Protein AF-A0A1X1WFR3-F1 (afdb_monomer_lite)

Secondary structure (DSSP, 8-state):
--EEEEEEE-TTSSS-EEEEEETTEEEEEETTTEEEE---TTT-SS-THHHHHHTTS-GGGTT---

Radius of gyration: 11.91 Å; chains: 1; bounding box: 30×19×35 Å

Structure (mmCIF, N/CA/C/O backbone):
data_AF-A0A1X1WFR3-F1
#
_entry.id   AF-A0A1X1WFR3-F1
#
loop_
_atom_site.group_PDB
_atom_site.id
_atom_site.type_symbol
_atom_site.label_atom_id
_atom_site.label_alt_id
_atom_site.label_comp_id
_atom_site.label_asym_id
_atom_site.label_entity_id
_atom_site.label_seq_id
_atom_site.pdbx_PDB_ins_code
_atom_site.Cartn_x
_atom_site.Cartn_y
_atom_site.Cartn_z
_atom_site.occupancy
_atom_site.B_iso_or_equiv
_atom_site.auth_seq_id
_atom_site.auth_comp_id
_atom_site.auth_asym_id
_atom_site.auth_atom_id
_atom_site.pdbx_PDB_model_num
ATOM 1 N N . MET A 1 1 ? -8.314 -9.768 7.909 1.00 79.81 1 MET A N 1
ATOM 2 C CA . MET A 1 1 ? -7.693 -8.824 6.975 1.00 79.81 1 MET A CA 1
ATOM 3 C C . MET A 1 1 ? -8.074 -9.175 5.546 1.00 79.81 1 MET A C 1
ATOM 5 O O . MET A 1 1 ? -7.665 -10.215 5.035 1.00 79.81 1 MET A O 1
ATOM 9 N N . LYS A 1 2 ? -8.920 -8.354 4.933 1.00 87.00 2 LYS A N 1
ATOM 10 C CA . LYS A 1 2 ? -9.351 -8.462 3.539 1.00 87.00 2 LYS A CA 1
ATOM 11 C C . LYS A 1 2 ? -8.539 -7.468 2.713 1.00 87.00 2 LYS A C 1
ATOM 13 O O . LYS A 1 2 ? -8.558 -6.281 3.015 1.00 87.00 2 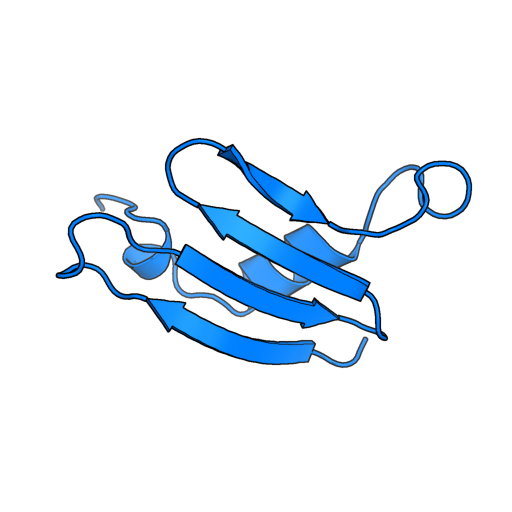LYS A O 1
ATOM 18 N N . ILE A 1 3 ? -7.831 -7.961 1.700 1.00 89.69 3 ILE A N 1
ATOM 19 C CA . ILE A 1 3 ? -6.994 -7.153 0.806 1.00 89.69 3 ILE A CA 1
ATOM 20 C C . ILE A 1 3 ? -7.650 -7.088 -0.572 1.00 89.69 3 ILE A C 1
ATOM 22 O O . ILE A 1 3 ? -7.947 -8.120 -1.173 1.00 89.69 3 ILE A O 1
ATOM 26 N N . GLU A 1 4 ? -7.817 -5.879 -1.094 1.00 90.56 4 GLU A N 1
ATOM 27 C CA . GLU A 1 4 ? -8.349 -5.612 -2.426 1.00 90.56 4 GLU A CA 1
ATOM 28 C C . GLU A 1 4 ? -7.366 -4.719 -3.191 1.00 90.56 4 GLU A C 1
ATOM 30 O O . GLU A 1 4 ? -7.235 -3.530 -2.913 1.00 90.56 4 GLU A O 1
ATOM 35 N N . ILE A 1 5 ? -6.642 -5.286 -4.159 1.00 87.44 5 ILE A N 1
ATOM 36 C CA . ILE A 1 5 ? -5.706 -4.523 -4.996 1.00 87.44 5 ILE A CA 1
ATOM 37 C C . ILE A 1 5 ? -6.504 -3.840 -6.110 1.00 87.44 5 ILE A C 1
ATOM 39 O O . ILE A 1 5 ? -6.959 -4.497 -7.044 1.00 87.44 5 ILE A O 1
ATOM 43 N N . LEU A 1 6 ? -6.653 -2.517 -6.028 1.00 84.25 6 LEU A N 1
ATOM 44 C CA . LEU A 1 6 ? -7.395 -1.731 -7.018 1.00 84.25 6 LEU A CA 1
ATOM 45 C C . LEU A 1 6 ? -6.560 -1.463 -8.268 1.00 84.25 6 LEU A C 1
ATOM 47 O O . LEU A 1 6 ? -7.072 -1.483 -9.389 1.00 84.25 6 LEU A O 1
ATOM 51 N N . ARG A 1 7 ? -5.269 -1.167 -8.088 1.00 79.38 7 ARG A N 1
ATOM 52 C CA . ARG A 1 7 ? -4.378 -0.835 -9.200 1.00 79.38 7 ARG A C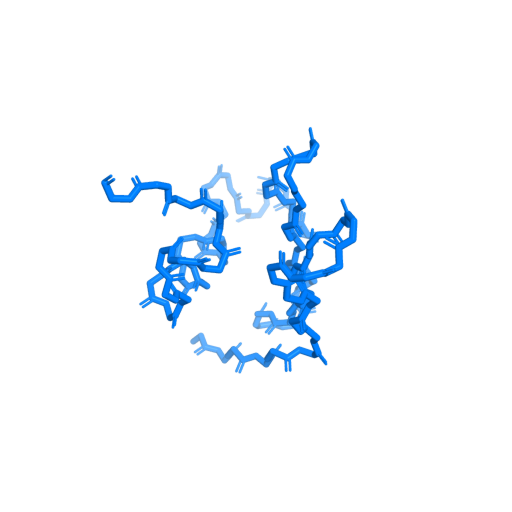A 1
ATOM 53 C C . ARG A 1 7 ? -2.928 -1.163 -8.880 1.00 79.38 7 ARG A C 1
ATOM 55 O O . ARG A 1 7 ? -2.424 -0.803 -7.820 1.00 79.38 7 ARG A O 1
ATOM 62 N N . VAL A 1 8 ? -2.244 -1.747 -9.862 1.00 78.81 8 VAL A N 1
ATOM 63 C CA . VAL A 1 8 ? -0.781 -1.848 -9.909 1.00 78.81 8 VAL A CA 1
ATOM 64 C C . VAL A 1 8 ? -0.310 -1.164 -11.188 1.00 78.81 8 VAL A C 1
ATOM 66 O O . VAL A 1 8 ? -0.480 -1.687 -12.290 1.00 78.81 8 VAL A O 1
ATOM 69 N N . LEU A 1 9 ? 0.242 0.040 -11.057 1.00 72.00 9 LEU A N 1
ATOM 70 C CA . LEU A 1 9 ? 0.940 0.729 -12.139 1.00 72.00 9 LEU A CA 1
ATOM 71 C C . LEU A 1 9 ? 2.383 0.225 -12.162 1.00 72.00 9 LEU A C 1
ATOM 73 O O . LEU A 1 9 ? 3.119 0.405 -11.199 1.00 72.00 9 LEU A O 1
ATOM 77 N N . GLY A 1 10 ? 2.732 -0.497 -13.227 1.00 65.69 10 GLY A N 1
ATOM 78 C CA . GLY A 1 10 ? 3.926 -1.340 -13.280 1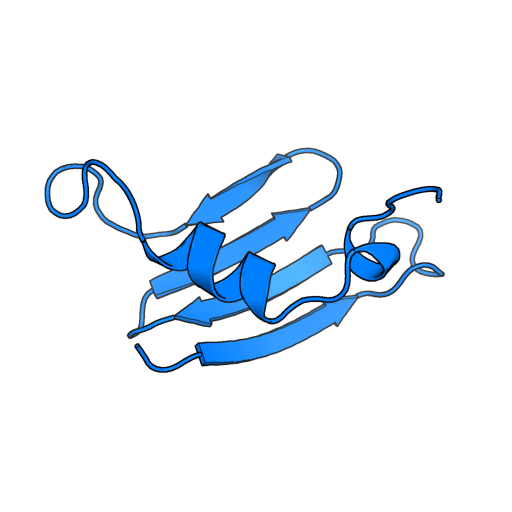.00 65.69 10 GLY A CA 1
ATOM 79 C C . GLY A 1 10 ? 5.232 -0.632 -13.644 1.00 65.69 10 GLY A C 1
ATOM 80 O O . GLY A 1 10 ? 5.268 0.548 -13.972 1.00 65.69 10 GLY A O 1
ATOM 81 N N . THR A 1 11 ? 6.301 -1.427 -13.682 1.00 58.47 11 THR A N 1
ATOM 82 C CA . THR A 1 11 ? 7.719 -1.077 -13.901 1.00 58.47 11 THR A CA 1
ATOM 83 C C . THR A 1 11 ? 8.040 -0.306 -15.188 1.00 58.47 11 THR A C 1
ATOM 85 O O . THR A 1 11 ? 9.119 0.265 -15.288 1.00 58.47 11 THR A O 1
ATOM 88 N N . ARG A 1 12 ? 7.143 -0.298 -16.187 1.00 63.03 12 ARG A N 1
ATOM 89 C CA . ARG A 1 12 ? 7.296 0.497 -17.425 1.00 63.03 12 ARG A CA 1
ATOM 90 C C . ARG A 1 12 ? 6.582 1.849 -17.380 1.00 63.03 12 ARG A C 1
ATOM 92 O O . ARG A 1 12 ? 6.772 2.655 -18.287 1.00 63.03 12 ARG A O 1
ATOM 99 N N . ALA A 1 13 ? 5.741 2.094 -16.376 1.00 62.97 13 ALA A N 1
ATOM 100 C CA . ALA A 1 13 ? 5.234 3.434 -16.132 1.00 62.97 13 ALA A CA 1
ATOM 101 C C . ALA A 1 13 ? 6.406 4.288 -15.637 1.00 62.97 13 ALA A C 1
ATOM 103 O O . ALA A 1 13 ? 7.183 3.831 -14.804 1.00 62.97 13 ALA A O 1
ATOM 104 N N . GLN A 1 14 ? 6.515 5.534 -16.104 1.00 64.75 14 GLN A N 1
ATOM 105 C CA . GLN A 1 14 ? 7.488 6.485 -15.544 1.00 64.75 14 GLN A CA 1
ATOM 106 C C . GLN A 1 14 ? 7.338 6.630 -14.017 1.00 64.75 14 GLN A C 1
ATOM 108 O O . GLN A 1 14 ? 8.299 6.967 -13.334 1.00 64.75 14 GLN A O 1
ATOM 113 N N . HIS A 1 15 ? 6.146 6.327 -13.487 1.00 70.06 15 HIS A N 1
ATOM 114 C CA . HIS A 1 15 ? 5.817 6.376 -12.068 1.00 70.06 15 HIS A CA 1
ATOM 115 C C . HIS A 1 15 ? 4.994 5.137 -11.671 1.00 70.06 15 HIS A C 1
ATOM 117 O O . HIS A 1 15 ? 3.762 5.169 -11.781 1.00 70.06 15 HIS A O 1
ATOM 123 N N . PRO A 1 16 ? 5.630 4.021 -11.263 1.00 77.12 16 PRO A N 1
ATOM 124 C CA . PRO A 1 16 ? 4.893 2.886 -10.724 1.00 77.12 16 PRO A CA 1
ATOM 125 C C . PRO A 1 16 ? 4.192 3.281 -9.420 1.00 77.12 16 PRO A C 1
ATOM 127 O O . PRO A 1 16 ? 4.650 4.166 -8.704 1.00 77.12 16 PRO A O 1
ATOM 130 N N . ALA A 1 17 ? 3.051 2.666 -9.127 1.00 85.75 17 ALA A N 1
ATOM 131 C CA . ALA A 1 17 ? 2.285 2.934 -7.913 1.00 85.75 17 ALA A CA 1
ATOM 132 C C . ALA A 1 17 ? 1.345 1.770 -7.606 1.00 85.75 17 ALA A C 1
ATOM 134 O O . ALA A 1 17 ? 0.816 1.128 -8.521 1.00 85.75 17 ALA A O 1
ATOM 135 N N . ILE A 1 18 ? 1.097 1.533 -6.324 1.00 89.94 18 ILE A N 1
ATOM 136 C CA . ILE A 1 18 ? 0.111 0.558 -5.857 1.00 89.94 18 ILE A CA 1
ATOM 137 C C . ILE A 1 18 ? -1.010 1.325 -5.171 1.00 89.94 18 ILE A C 1
ATOM 139 O O . ILE A 1 18 ? -0.751 2.232 -4.382 1.00 89.94 18 ILE A O 1
ATOM 143 N N . LEU A 1 19 ? -2.249 0.945 -5.467 1.00 91.69 19 LEU A N 1
ATOM 144 C CA . LEU A 1 19 ? -3.431 1.382 -4.736 1.00 91.69 19 LEU A CA 1
ATOM 145 C C . LEU A 1 19 ? -4.232 0.148 -4.332 1.00 91.69 19 LEU A C 1
ATOM 147 O O . LEU A 1 19 ? -4.597 -0.664 -5.188 1.00 91.69 19 LEU A O 1
ATOM 151 N N . ALA A 1 20 ? -4.511 0.023 -3.043 1.00 92.88 20 ALA A N 1
ATOM 152 C CA . ALA A 1 20 ? -5.259 -1.080 -2.474 1.00 92.88 20 ALA A CA 1
ATOM 153 C C . ALA A 1 20 ? -6.209 -0.601 -1.373 1.00 92.88 20 ALA A C 1
ATOM 155 O O . ALA A 1 20 ? -6.048 0.486 -0.820 1.00 92.88 20 ALA A O 1
ATOM 156 N N . ILE A 1 21 ? -7.188 -1.437 -1.057 1.00 93.31 21 ILE A N 1
ATOM 157 C CA . ILE A 1 21 ? -8.037 -1.312 0.120 1.00 93.31 21 ILE A CA 1
ATOM 158 C C . ILE A 1 21 ? -7.726 -2.494 1.036 1.00 93.31 21 ILE A C 1
ATOM 160 O O . ILE A 1 21 ? -7.730 -3.643 0.593 1.00 93.31 21 ILE A O 1
ATOM 164 N N . VAL A 1 22 ? -7.461 -2.219 2.308 1.00 92.38 22 VAL A N 1
ATOM 165 C CA . VAL A 1 22 ? -7.231 -3.228 3.341 1.00 92.38 22 VAL A CA 1
ATOM 166 C C . VAL A 1 22 ? -8.184 -2.970 4.492 1.00 92.38 22 VAL A C 1
ATOM 168 O O . VAL A 1 22 ? -8.125 -1.907 5.096 1.00 92.38 22 VAL A O 1
ATOM 171 N N . ASP A 1 23 ? -9.089 -3.909 4.763 1.00 91.38 23 ASP A N 1
ATOM 172 C CA . ASP A 1 23 ? -10.127 -3.765 5.801 1.00 91.38 23 ASP A CA 1
ATOM 173 C C . ASP A 1 23 ? -10.926 -2.443 5.702 1.00 91.38 23 ASP A C 1
ATOM 175 O O . ASP A 1 23 ? -11.396 -1.893 6.692 1.00 91.38 23 ASP A O 1
ATOM 179 N N . GLY A 1 24 ? -11.099 -1.929 4.478 1.00 89.38 24 GLY A N 1
ATOM 180 C CA . GLY A 1 24 ? -11.790 -0.663 4.205 1.00 89.38 24 GLY A CA 1
ATOM 181 C C . GLY A 1 24 ? -10.891 0.579 4.219 1.00 89.38 24 GLY A C 1
ATOM 182 O O . GLY A 1 24 ? -11.329 1.640 3.779 1.00 89.38 24 GLY A O 1
ATOM 183 N N . PHE A 1 25 ? -9.630 0.459 4.637 1.00 91.88 25 PHE A N 1
ATOM 184 C CA . PHE A 1 25 ? -8.653 1.546 4.610 1.00 91.88 25 PHE A CA 1
ATOM 185 C C . PHE A 1 25 ? -7.903 1.582 3.286 1.00 91.88 25 PHE A C 1
ATOM 187 O O . PHE A 1 25 ? -7.498 0.550 2.754 1.00 91.88 25 PHE A O 1
ATOM 194 N N . THR A 1 26 ? -7.693 2.779 2.748 1.00 92.44 26 THR A N 1
ATOM 195 C CA . THR A 1 26 ? -6.930 2.941 1.514 1.00 92.44 26 THR A CA 1
ATOM 196 C C . THR A 1 26 ? -5.443 2.892 1.837 1.00 92.44 26 THR A C 1
ATOM 198 O O . THR A 1 26 ? -4.952 3.680 2.644 1.00 92.44 26 THR A O 1
ATOM 201 N N . VAL A 1 27 ? -4.731 1.986 1.175 1.00 92.75 27 VAL A N 1
ATOM 202 C CA . VAL A 1 27 ? -3.277 1.847 1.245 1.00 92.75 27 VAL A CA 1
ATOM 203 C C . VAL A 1 27 ? -2.701 2.174 -0.123 1.00 92.75 27 VAL A C 1
ATOM 205 O O . VAL A 1 27 ? -3.132 1.632 -1.146 1.00 92.75 27 VAL A O 1
ATOM 208 N N . ARG A 1 28 ? -1.716 3.063 -0.155 1.00 92.12 28 ARG A N 1
ATOM 209 C CA . ARG A 1 28 ? -1.059 3.491 -1.383 1.00 92.12 28 ARG A CA 1
ATOM 210 C C . ARG A 1 28 ? 0.446 3.417 -1.219 1.00 92.12 28 ARG A C 1
ATOM 212 O O . ARG A 1 28 ? 0.976 3.881 -0.221 1.00 92.12 28 ARG A O 1
ATOM 219 N N . TRP A 1 29 ? 1.118 2.924 -2.249 1.00 90.81 29 TRP A N 1
ATOM 220 C CA . TRP A 1 29 ? 2.567 3.021 -2.376 1.00 90.81 29 TRP A CA 1
ATOM 221 C C . TRP A 1 29 ? 2.942 3.805 -3.624 1.00 90.81 29 TRP A C 1
ATOM 223 O O . TRP A 1 29 ? 2.323 3.643 -4.686 1.00 90.81 29 TRP A O 1
ATOM 233 N N . SER A 1 30 ? 3.981 4.625 -3.509 1.00 86.38 30 SER A N 1
ATOM 234 C CA . SER A 1 30 ? 4.673 5.200 -4.657 1.00 86.38 30 SER A CA 1
ATOM 235 C C . SER A 1 30 ? 6.182 5.279 -4.398 1.00 86.38 30 SER A C 1
ATOM 237 O O . SER A 1 30 ? 6.585 5.461 -3.256 1.00 86.38 30 SER A O 1
ATOM 239 N N . PRO A 1 31 ? 7.031 5.246 -5.439 1.00 80.94 31 PRO A N 1
ATOM 240 C CA . PRO A 1 31 ? 8.479 5.390 -5.290 1.00 80.94 31 PRO A CA 1
ATOM 241 C C . PRO A 1 31 ? 8.928 6.700 -4.641 1.00 80.94 31 PRO A C 1
ATOM 243 O O . PRO A 1 31 ? 10.055 6.783 -4.169 1.00 80.94 31 PRO A O 1
ATOM 246 N N . ARG A 1 32 ? 8.095 7.748 -4.702 1.00 82.19 32 ARG A N 1
ATOM 247 C CA . ARG A 1 32 ? 8.438 9.082 -4.195 1.00 82.19 32 ARG A CA 1
ATOM 248 C C . ARG A 1 32 ? 8.046 9.264 -2.734 1.00 82.19 32 ARG A C 1
ATOM 250 O O . ARG A 1 32 ? 8.832 9.808 -1.972 1.00 82.19 32 ARG A O 1
ATOM 257 N N . ASP A 1 33 ? 6.831 8.846 -2.397 1.00 81.75 33 ASP A N 1
ATOM 258 C CA . ASP A 1 33 ? 6.194 9.137 -1.108 1.00 81.75 33 ASP A CA 1
ATOM 259 C C . ASP A 1 33 ? 6.153 7.905 -0.185 1.00 81.75 33 ASP A C 1
ATOM 261 O O . ASP A 1 33 ? 5.537 7.957 0.873 1.00 81.75 33 ASP A O 1
ATOM 265 N N . ASP A 1 34 ? 6.790 6.804 -0.603 1.00 86.88 34 ASP A N 1
ATOM 266 C CA . ASP A 1 34 ? 6.759 5.497 0.057 1.00 86.88 34 ASP A CA 1
ATOM 267 C C . ASP A 1 34 ? 5.312 5.004 0.291 1.00 86.88 34 ASP A C 1
ATOM 269 O O . ASP A 1 34 ? 4.388 5.330 -0.475 1.00 86.88 34 ASP A O 1
ATOM 273 N N . TRP A 1 35 ? 5.107 4.150 1.289 1.00 90.38 35 TRP A N 1
ATOM 274 C CA . TRP A 1 35 ? 3.797 3.713 1.739 1.00 90.38 35 TRP A CA 1
ATOM 275 C C . TRP A 1 35 ? 3.034 4.803 2.490 1.00 90.38 35 TRP A C 1
ATOM 277 O O . TRP A 1 35 ? 3.557 5.533 3.323 1.00 90.38 35 TRP A O 1
ATOM 287 N N . SER A 1 36 ? 1.730 4.831 2.252 1.00 91.81 36 SER A N 1
ATOM 288 C CA . SER A 1 36 ? 0.759 5.644 2.974 1.00 91.81 36 SER A CA 1
ATOM 289 C C . SER A 1 36 ? -0.499 4.821 3.227 1.00 91.81 36 SER A C 1
ATOM 291 O O . SER A 1 36 ? -0.897 3.994 2.400 1.00 91.81 36 SER A O 1
ATOM 293 N N . CYS A 1 37 ? -1.136 5.039 4.374 1.00 93.06 37 CYS A N 1
ATOM 294 C CA . CYS A 1 37 ? -2.392 4.394 4.731 1.00 93.06 37 CYS A CA 1
ATOM 295 C C . CYS A 1 37 ? -3.340 5.418 5.349 1.00 93.06 37 CYS A C 1
ATOM 297 O O . CYS A 1 37 ? -2.915 6.283 6.105 1.00 93.06 37 CYS A O 1
ATOM 299 N N . THR A 1 38 ? -4.634 5.307 5.058 1.00 93.56 38 THR A N 1
ATOM 300 C CA . THR A 1 38 ? -5.677 6.178 5.627 1.00 93.56 38 THR A CA 1
ATOM 301 C C . THR A 1 38 ? -6.205 5.674 6.976 1.00 93.56 38 THR A C 1
ATOM 303 O O . THR A 1 38 ? -7.349 5.957 7.325 1.00 93.56 38 THR A O 1
ATOM 306 N N . CYS A 1 39 ? -5.434 4.849 7.688 1.00 90.50 39 CYS A N 1
ATOM 307 C CA . CYS A 1 39 ? -5.790 4.384 9.029 1.00 90.50 39 CYS A CA 1
ATOM 308 C C . CYS A 1 39 ? -5.637 5.553 10.014 1.00 90.50 39 CYS A C 1
ATOM 310 O O . CYS A 1 39 ? -4.735 6.372 9.861 1.00 90.50 39 CYS A O 1
ATOM 312 N N . ASP A 1 40 ? -6.526 5.650 11.002 1.00 87.00 40 ASP A N 1
ATOM 313 C CA . ASP A 1 40 ? -6.370 6.615 12.093 1.00 87.00 40 ASP A CA 1
ATOM 314 C C . ASP A 1 40 ? -5.232 6.148 13.010 1.00 87.00 40 ASP A C 1
ATOM 316 O O . ASP A 1 40 ? -5.326 5.080 13.619 1.00 87.00 40 ASP A O 1
ATOM 320 N N . GLU A 1 41 ? -4.161 6.937 13.107 1.00 81.81 41 GLU A N 1
ATOM 321 C CA . GLU A 1 41 ? -2.981 6.634 13.928 1.00 81.81 41 GLU A CA 1
ATOM 322 C C . GLU A 1 41 ? -3.326 6.492 15.419 1.00 81.81 41 GLU A C 1
ATOM 324 O O . GLU A 1 41 ? -2.654 5.753 16.139 1.00 81.81 41 GLU A O 1
ATOM 329 N N . LEU A 1 42 ? -4.405 7.131 15.891 1.00 82.19 42 LEU A N 1
ATOM 330 C CA . LEU A 1 42 ? -4.873 6.987 17.274 1.00 82.19 42 LEU A CA 1
ATOM 331 C C . LEU A 1 42 ? -5.498 5.612 17.5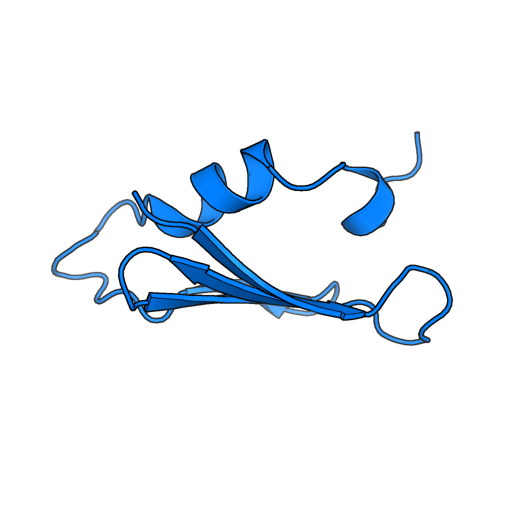41 1.00 82.19 42 LEU A C 1
ATOM 333 O O . LEU A 1 42 ? -5.472 5.129 18.673 1.00 82.19 42 LEU A O 1
ATOM 337 N N . GLN A 1 43 ? -6.068 4.985 16.511 1.00 79.44 43 GLN A N 1
ATOM 338 C CA . GLN A 1 43 ? -6.669 3.651 16.598 1.00 79.44 43 GLN A CA 1
ATOM 339 C C . GLN A 1 43 ? -5.663 2.554 16.245 1.00 79.44 43 GLN A C 1
ATOM 341 O O . GLN A 1 43 ? -5.738 1.449 16.783 1.00 79.44 43 GLN A O 1
ATOM 346 N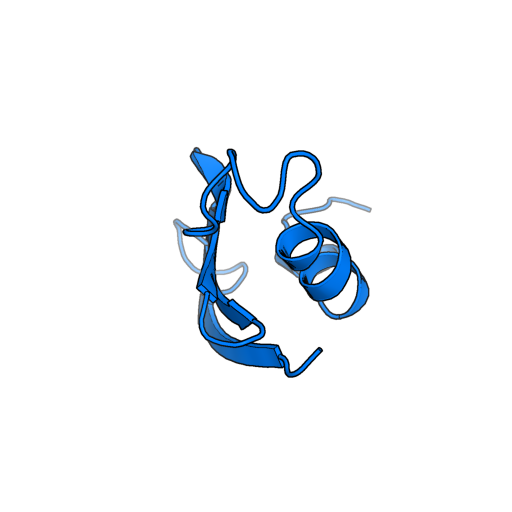 N . PHE A 1 44 ? -4.714 2.864 15.361 1.00 79.12 44 PHE A N 1
ATOM 347 C CA . PHE A 1 44 ? -3.711 1.938 14.850 1.00 79.12 44 PHE A CA 1
ATOM 348 C C . PHE A 1 44 ? -2.313 2.568 14.934 1.00 79.12 44 PHE A C 1
ATOM 350 O O . PHE A 1 44 ? -1.759 2.947 13.900 1.00 79.12 44 PHE A O 1
ATOM 357 N N . PRO A 1 45 ? -1.724 2.660 16.144 1.00 78.94 45 PRO A N 1
ATOM 358 C CA . PRO A 1 45 ? -0.391 3.238 16.332 1.00 78.94 45 PRO A CA 1
ATOM 359 C C . PRO A 1 45 ? 0.695 2.469 15.564 1.00 78.94 45 PRO A C 1
ATOM 361 O O . PRO A 1 45 ? 1.688 3.050 15.141 1.00 78.94 45 PRO A O 1
ATOM 364 N N . GLU A 1 46 ? 0.475 1.175 15.320 1.00 81.88 46 GLU A N 1
ATOM 365 C CA . GLU A 1 46 ? 1.249 0.363 14.382 1.00 81.88 46 GLU A CA 1
ATOM 366 C C . GLU A 1 46 ? 0.306 -0.118 13.275 1.00 81.88 46 GLU A C 1
ATOM 368 O O . GLU A 1 46 ? -0.383 -1.126 13.425 1.00 81.88 46 GLU A O 1
ATOM 373 N N . CYS A 1 47 ? 0.200 0.641 12.181 1.00 86.69 47 CYS A N 1
ATOM 374 C CA . CYS A 1 47 ? -0.780 0.361 11.132 1.00 86.69 47 CYS A CA 1
ATOM 375 C C . CYS A 1 47 ? -0.492 -0.993 10.437 1.00 86.69 47 CYS A C 1
ATOM 377 O O . CYS A 1 47 ? 0.480 -1.107 9.685 1.00 86.69 47 CYS A O 1
ATOM 379 N N . PRO A 1 48 ? -1.344 -2.026 10.615 1.00 91.19 48 PRO A N 1
ATOM 380 C CA . PRO A 1 48 ? -1.051 -3.390 10.156 1.00 91.19 48 PRO A CA 1
ATOM 381 C C . PRO A 1 48 ? -1.270 -3.577 8.646 1.00 91.19 48 PRO A C 1
ATOM 383 O O . PRO A 1 48 ? -0.900 -4.601 8.072 1.00 91.19 48 PRO A O 1
ATOM 386 N N . HIS A 1 49 ? -1.881 -2.590 7.987 1.00 92.50 49 HIS A N 1
ATOM 387 C CA . HIS A 1 49 ? -2.322 -2.679 6.599 1.00 92.50 49 HIS A CA 1
ATOM 388 C C . HIS A 1 49 ? -1.167 -2.644 5.591 1.00 92.50 49 HIS A C 1
ATOM 390 O O . HIS A 1 49 ? -1.215 -3.357 4.587 1.00 92.50 49 HIS A O 1
ATOM 396 N N . ILE A 1 50 ? -0.131 -1.840 5.859 1.00 91.06 50 ILE A N 1
ATOM 397 C CA . ILE A 1 50 ? 1.043 -1.717 4.984 1.00 91.06 50 ILE A CA 1
ATOM 398 C C . ILE A 1 50 ? 1.833 -3.038 4.950 1.00 91.06 50 ILE A C 1
ATOM 400 O O . ILE A 1 50 ? 1.919 -3.618 3.864 1.00 91.06 50 ILE A O 1
ATOM 404 N N . PRO A 1 51 ? 2.293 -3.603 6.091 1.00 90.62 51 PRO A N 1
ATOM 405 C CA . PRO A 1 51 ? 3.043 -4.864 6.090 1.00 90.62 51 PRO A CA 1
ATOM 406 C C . PRO A 1 51 ? 2.281 -6.014 5.434 1.00 90.62 51 PRO A C 1
ATOM 408 O O . PRO A 1 51 ? 2.847 -6.909 4.806 1.00 90.62 51 PRO A O 1
ATOM 411 N N . ALA A 1 52 ? 0.963 -6.026 5.581 1.00 90.81 52 ALA A N 1
ATOM 412 C CA . ALA A 1 52 ? 0.164 -7.099 5.037 1.00 90.81 52 ALA A CA 1
ATOM 413 C C . ALA A 1 52 ? -0.030 -7.000 3.515 1.00 90.81 52 ALA A C 1
ATOM 415 O O . ALA A 1 52 ? -0.086 -8.036 2.853 1.00 90.81 52 ALA A O 1
ATOM 416 N N . ILE A 1 53 ? -0.055 -5.793 2.939 1.00 88.75 53 ILE A N 1
ATOM 417 C CA . ILE A 1 53 ? 0.061 -5.617 1.484 1.00 88.75 53 ILE A CA 1
ATOM 418 C C . ILE A 1 53 ? 1.469 -5.995 1.010 1.00 88.75 53 ILE A C 1
ATOM 420 O O . ILE A 1 53 ? 1.598 -6.692 0.002 1.00 88.75 53 ILE A O 1
ATOM 424 N N . GLU A 1 54 ? 2.518 -5.571 1.715 1.00 87.75 54 GLU A N 1
ATOM 425 C CA . GLU A 1 54 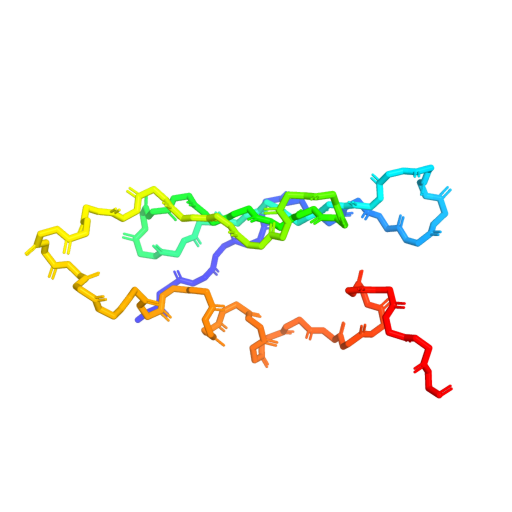? 3.908 -5.881 1.351 1.00 87.75 54 GLU A CA 1
ATOM 426 C C . GLU A 1 54 ? 4.158 -7.389 1.244 1.00 87.75 54 GLU A C 1
ATOM 428 O O . GLU A 1 54 ? 4.788 -7.840 0.292 1.00 87.75 54 GLU A O 1
ATOM 433 N N . ASN A 1 55 ? 3.580 -8.182 2.150 1.00 86.31 55 ASN A N 1
ATOM 434 C CA . ASN A 1 55 ? 3.673 -9.645 2.117 1.00 86.31 55 ASN A CA 1
ATOM 435 C C . ASN A 1 55 ? 2.977 -10.295 0.907 1.00 86.31 55 ASN A C 1
ATOM 437 O O . ASN A 1 55 ? 3.273 -11.440 0.563 1.00 86.31 55 ASN A O 1
ATOM 441 N N . VAL A 1 56 ? 2.044 -9.594 0.261 1.00 86.94 56 VAL A N 1
ATOM 442 C CA . VAL A 1 56 ? 1.327 -10.082 -0.928 1.00 86.94 56 VAL A CA 1
ATOM 443 C C . VAL A 1 56 ? 1.999 -9.604 -2.216 1.00 86.94 56 VAL A C 1
ATOM 445 O O . VAL A 1 56 ? 1.904 -10.257 -3.260 1.00 86.94 56 VAL A O 1
ATOM 448 N N . ILE A 1 57 ? 2.689 -8.466 -2.170 1.00 84.12 57 ILE A N 1
ATOM 449 C CA . ILE A 1 57 ? 3.262 -7.822 -3.347 1.00 84.12 57 ILE A CA 1
ATOM 450 C C . ILE A 1 57 ? 4.695 -8.293 -3.586 1.00 84.12 57 ILE A C 1
ATOM 452 O O . ILE A 1 57 ? 5.569 -8.224 -2.733 1.00 84.12 57 ILE A O 1
ATOM 456 N N . ALA A 1 58 ? 4.965 -8.743 -4.813 1.00 78.00 58 ALA A N 1
ATOM 457 C CA . ALA A 1 58 ? 6.302 -9.180 -5.192 1.00 78.00 58 ALA A CA 1
ATOM 458 C C . ALA A 1 58 ? 7.308 -8.003 -5.158 1.00 78.00 58 ALA A C 1
ATOM 460 O O . ALA A 1 58 ? 7.025 -6.971 -5.774 1.00 78.00 58 ALA A O 1
ATOM 461 N N . PRO A 1 59 ? 8.529 -8.172 -4.602 1.00 77.62 59 PRO A N 1
ATOM 462 C CA . PRO A 1 59 ? 9.525 -7.094 -4.474 1.00 77.62 59 PRO A CA 1
ATOM 463 C C . PRO A 1 59 ? 9.869 -6.361 -5.781 1.00 77.62 59 PRO A C 1
ATOM 465 O O . PRO A 1 59 ? 10.144 -5.166 -5.787 1.00 77.62 59 PRO A O 1
ATOM 468 N N . ARG A 1 60 ? 9.780 -7.053 -6.927 1.00 73.50 60 ARG A N 1
ATOM 469 C CA . ARG A 1 60 ? 9.990 -6.469 -8.267 1.00 73.50 60 ARG A CA 1
ATOM 470 C C . ARG A 1 60 ? 9.010 -5.341 -8.622 1.00 73.50 60 ARG A C 1
ATOM 472 O O . ARG A 1 60 ? 9.271 -4.581 -9.548 1.00 73.50 60 ARG A O 1
ATOM 479 N N . ILE A 1 61 ? 7.854 -5.284 -7.957 1.00 75.00 61 ILE A N 1
ATOM 480 C CA . ILE A 1 61 ? 6.837 -4.240 -8.148 1.00 75.00 61 ILE A CA 1
ATOM 481 C C . ILE A 1 61 ? 7.264 -2.963 -7.419 1.00 75.00 61 ILE A C 1
ATOM 483 O O . ILE A 1 61 ? 7.049 -1.873 -7.940 1.00 75.00 61 ILE A O 1
ATOM 487 N N . LEU A 1 62 ? 7.950 -3.107 -6.281 1.00 74.62 62 LEU A N 1
ATOM 488 C CA . LEU A 1 62 ? 8.465 -2.006 -5.464 1.00 74.62 62 LEU A CA 1
ATOM 489 C C . LEU A 1 62 ? 9.750 -1.378 -6.038 1.00 74.62 62 LEU A C 1
ATOM 491 O O . LEU A 1 62 ? 10.391 -0.561 -5.391 1.00 74.62 62 LEU A O 1
ATOM 495 N N . GLY A 1 63 ? 10.152 -1.759 -7.256 1.00 65.88 63 GLY A N 1
ATOM 496 C CA . GLY A 1 63 ? 11.382 -1.272 -7.883 1.00 65.88 63 GLY A CA 1
ATOM 497 C C . GLY A 1 63 ? 12.664 -1.888 -7.317 1.00 65.88 63 GLY A C 1
ATOM 498 O O . GLY A 1 63 ? 13.746 -1.416 -7.652 1.00 65.88 63 GLY A O 1
ATOM 499 N N . GLY A 1 64 ? 12.564 -2.949 -6.506 1.00 55.31 64 GLY A N 1
ATOM 500 C CA . GLY A 1 64 ? 13.725 -3.656 -5.975 1.00 55.31 64 GLY A CA 1
ATOM 501 C C . GLY A 1 64 ? 14.586 -4.240 -7.094 1.00 55.31 64 GLY A C 1
ATOM 502 O O . GLY A 1 64 ? 14.205 -5.225 -7.736 1.00 55.31 64 GLY A O 1
ATOM 503 N N . THR A 1 65 ? 15.756 -3.644 -7.321 1.00 45.75 65 THR A N 1
ATOM 504 C CA . THR A 1 65 ? 16.891 -4.327 -7.944 1.00 45.75 65 THR A CA 1
ATOM 505 C C . THR A 1 65 ? 17.247 -5.523 -7.069 1.00 45.75 65 THR A C 1
ATOM 507 O O . THR A 1 65 ? 17.528 -5.355 -5.884 1.00 45.75 65 THR A O 1
ATOM 510 N N . LYS A 1 66 ? 17.178 -6.726 -7.650 1.00 39.72 66 LYS A N 1
ATOM 511 C CA . LYS A 1 66 ? 17.921 -7.876 -7.128 1.00 39.72 66 LYS A CA 1
ATOM 512 C C . LYS A 1 66 ? 19.410 -7.560 -7.090 1.00 39.72 66 LYS A C 1
ATOM 514 O O . LYS A 1 66 ? 19.860 -6.855 -8.021 1.00 39.72 66 LYS A O 1
#

InterPro domains:
  IPR007527 Zinc finger, SWIM-type [PS50966] (25-58)

Organism: Mycolicibacterium iranicum (NCBI:txid912594)

Foldseek 3Di:
DDKAWPDFQAPPPPKTKTWIADPNWIWIATLVPGIDIPDDCVVCVPPPRVVVVVVVDDVVSNVDDD

pLDDT: mean 81.93, std 11.64, range [39.72, 93.56]

Sequence (66 aa):
MKIEILRVLGTRAQHPAILAIVDGFTVRWSPRDDWSCTCDELQFPECPHIPAIENVIAPRILGGTK